Protein AF-A0AA44WGJ1-F1 (afdb_monomer_lite)

pLDDT: mean 91.58, std 7.69, range [50.78, 98.5]

Organism: Verticillium dahliae (NCBI:txid27337)

InterPro domains:
  IPR020946 Flavin monooxygenase-like [PF00743] (47-134)
  IPR036188 FAD/NAD(P)-binding domain superfamily [G3DSA:3.50.50.60] (1-136)
  IPR036188 FAD/NAD(P)-binding domain superfamily [SSF51905] (21-131)
  IPR050982 Auxin biosynthesis and cation transport [PTHR43539] (7-132)

Radius of gyration: 21.76 Å; chains: 1; bounding box: 53×42×60 Å

Structure (mmCIF, N/CA/C/O backbone):
data_AF-A0AA44WGJ1-F1
#
_entry.id   AF-A0AA44WGJ1-F1
#
loop_
_atom_site.group_PDB
_atom_site.id
_atom_site.type_symbol
_atom_site.label_atom_id
_atom_site.label_alt_id
_atom_site.label_comp_id
_atom_site.label_asym_id
_atom_site.label_entity_id
_atom_site.label_seq_id
_atom_site.pdbx_PDB_ins_code
_atom_site.Cartn_x
_atom_site.Cartn_y
_atom_site.Cartn_z
_atom_site.occupancy
_atom_site.B_iso_or_equiv
_atom_site.auth_seq_id
_atom_site.auth_comp_id
_atom_site.auth_asym_id
_atom_site.auth_atom_id
_atom_site.pdbx_PDB_model_num
ATOM 1 N N . MET A 1 1 ? -4.172 -13.629 -8.035 1.00 50.78 1 MET A N 1
ATOM 2 C CA . MET A 1 1 ? -5.186 -14.571 -7.529 1.00 50.78 1 MET A CA 1
ATOM 3 C C . MET A 1 1 ? -6.515 -13.842 -7.549 1.00 50.78 1 MET A C 1
ATOM 5 O O . MET A 1 1 ? -6.563 -12.750 -7.002 1.00 50.78 1 MET A O 1
ATOM 9 N N . SER A 1 2 ? -7.521 -14.364 -8.248 1.00 64.62 2 SER A N 1
ATOM 10 C CA . SER A 1 2 ? -8.918 -13.953 -8.061 1.00 64.62 2 SER A CA 1
ATOM 11 C C . SER A 1 2 ? -9.572 -14.913 -7.073 1.00 64.62 2 SER A C 1
ATOM 13 O O . SER A 1 2 ? -9.136 -16.062 -6.966 1.00 64.62 2 SER A O 1
ATOM 15 N N . PHE A 1 3 ? -10.591 -14.459 -6.354 1.00 72.00 3 PHE A N 1
ATOM 16 C CA . PHE A 1 3 ? -11.355 -15.333 -5.469 1.00 72.00 3 PHE A CA 1
ATOM 17 C C . PHE A 1 3 ? -12.428 -16.056 -6.279 1.00 72.00 3 PHE A C 1
ATOM 19 O O . PHE A 1 3 ? -12.914 -15.527 -7.273 1.00 72.00 3 PHE A O 1
ATOM 26 N N . THR A 1 4 ? -12.815 -17.263 -5.873 1.00 77.19 4 THR A N 1
ATOM 27 C CA . THR A 1 4 ? -13.849 -18.031 -6.588 1.00 77.19 4 THR A CA 1
ATOM 28 C C . THR A 1 4 ? -15.181 -17.278 -6.640 1.00 77.19 4 THR A C 1
ATOM 30 O O . THR A 1 4 ? -15.895 -17.349 -7.632 1.00 77.19 4 THR A O 1
ATOM 33 N N . GLN A 1 5 ? -15.489 -16.523 -5.585 1.00 84.44 5 GLN A N 1
ATOM 34 C CA . GLN A 1 5 ? -16.683 -15.687 -5.474 1.00 84.44 5 GLN A CA 1
ATOM 35 C C . GLN A 1 5 ? -16.560 -14.379 -6.264 1.00 84.44 5 GLN A C 1
ATOM 37 O O . GLN A 1 5 ? -17.569 -13.761 -6.575 1.00 84.44 5 GLN A O 1
ATOM 42 N N . GLU A 1 6 ? -15.333 -13.962 -6.583 1.00 86.56 6 GLU A N 1
ATOM 43 C CA . GLU A 1 6 ? -15.029 -12.704 -7.258 1.00 86.56 6 GLU A CA 1
ATOM 44 C C . GLU A 1 6 ? -13.962 -12.937 -8.336 1.00 86.56 6 GLU A C 1
ATOM 46 O O . GLU A 1 6 ? -12.772 -12.676 -8.121 1.00 86.56 6 GLU A O 1
ATOM 51 N N . PRO A 1 7 ? -14.346 -13.510 -9.492 1.00 88.62 7 PRO A N 1
ATOM 52 C CA . PRO A 1 7 ? -13.419 -13.723 -10.591 1.00 88.62 7 PRO A CA 1
ATOM 53 C C . PRO A 1 7 ? -13.012 -12.385 -11.218 1.00 88.62 7 PRO A C 1
ATOM 55 O O . PRO A 1 7 ? -13.779 -11.420 -11.223 1.00 88.62 7 PRO A O 1
ATOM 58 N N . PHE A 1 8 ? -11.803 -12.327 -11.787 1.00 87.81 8 PHE A N 1
ATOM 59 C CA . PHE A 1 8 ? -11.424 -11.166 -12.590 1.00 87.81 8 PHE A CA 1
ATOM 60 C C . PHE A 1 8 ? -12.301 -11.074 -13.847 1.00 87.81 8 PHE A C 1
ATOM 62 O O . PHE A 1 8 ? -12.594 -12.108 -14.448 1.00 87.81 8 PHE A O 1
ATOM 69 N N . PRO A 1 9 ? -12.644 -9.861 -14.315 1.00 88.81 9 PRO A N 1
ATOM 70 C CA . PRO A 1 9 ? -13.363 -9.687 -15.572 1.00 88.81 9 PRO A CA 1
ATOM 71 C C . PRO A 1 9 ? -12.533 -10.203 -16.747 1.00 88.81 9 PRO A C 1
ATOM 73 O O . PRO A 1 9 ? -11.326 -9.971 -16.782 1.00 88.81 9 PRO A O 1
ATOM 76 N N . ASP A 1 10 ? -13.153 -10.791 -17.770 1.00 88.75 10 ASP A N 1
ATOM 77 C CA . ASP A 1 10 ? -12.465 -11.322 -18.965 1.00 88.75 10 ASP A CA 1
ATOM 78 C C . ASP A 1 10 ? -12.012 -10.258 -19.982 1.00 88.75 10 ASP A C 1
ATOM 80 O O . ASP A 1 10 ? -11.828 -10.512 -21.172 1.00 88.75 10 ASP A O 1
ATOM 84 N N . LYS A 1 11 ? -11.766 -9.036 -19.506 1.00 92.12 11 LYS A N 1
ATOM 85 C CA . LYS A 1 11 ? -11.341 -7.900 -20.323 1.00 92.12 11 LYS A CA 1
ATOM 86 C C . LYS A 1 11 ? -9.838 -7.975 -20.615 1.00 92.12 11 LYS A C 1
ATOM 88 O O . LYS A 1 11 ? -8.999 -7.732 -19.742 1.00 92.12 11 LYS A O 1
ATOM 93 N N . LEU A 1 12 ? -9.498 -8.291 -21.863 1.00 91.88 12 LEU A N 1
ATOM 94 C CA . LEU A 1 12 ? -8.124 -8.332 -22.370 1.00 91.88 12 LEU A CA 1
ATOM 95 C C . LEU A 1 12 ? -7.755 -7.037 -23.102 1.00 91.88 12 LEU A C 1
ATOM 97 O O . LEU A 1 12 ? -8.579 -6.438 -23.784 1.00 91.88 12 LEU A O 1
ATOM 101 N N . SER A 1 13 ? -6.488 -6.628 -22.997 1.00 91.06 13 SER A N 1
ATOM 102 C CA . SER A 1 13 ? -5.937 -5.598 -23.890 1.00 91.06 13 SER A CA 1
ATOM 103 C C . SER A 1 13 ? -5.666 -6.183 -25.277 1.00 91.06 13 SER A C 1
ATOM 105 O O . SER A 1 13 ? -5.311 -7.361 -25.380 1.00 91.06 13 SER A O 1
ATOM 107 N N . GLU A 1 14 ? -5.725 -5.358 -26.324 1.00 92.88 14 GLU A N 1
ATOM 108 C CA . GLU A 1 14 ? -5.395 -5.763 -27.702 1.00 92.88 14 GLU A CA 1
ATOM 109 C C . GLU A 1 14 ? -4.030 -6.454 -27.782 1.00 92.88 14 GLU A C 1
ATOM 111 O O . GLU A 1 14 ? -3.893 -7.531 -28.358 1.00 92.88 14 GLU A O 1
ATOM 116 N N . ARG A 1 15 ? -3.025 -5.894 -27.097 1.00 91.44 15 ARG A N 1
ATOM 117 C CA . ARG A 1 15 ? -1.677 -6.471 -27.013 1.00 91.44 15 ARG A CA 1
ATOM 118 C C . ARG A 1 15 ? -1.672 -7.873 -26.402 1.00 91.44 15 ARG A C 1
ATOM 120 O O . ARG A 1 15 ? -0.907 -8.730 -26.836 1.00 91.44 15 ARG A O 1
ATOM 127 N N . THR A 1 16 ? -2.475 -8.099 -25.364 1.00 92.00 16 THR A N 1
ATOM 128 C CA . THR A 1 16 ? -2.555 -9.406 -24.694 1.00 92.00 16 THR A CA 1
ATOM 129 C C . THR A 1 16 ? -3.287 -10.413 -25.568 1.00 92.00 16 THR A C 1
ATOM 131 O O . THR A 1 16 ? -2.810 -11.536 -25.708 1.00 92.00 16 THR A O 1
ATOM 134 N N . LEU A 1 17 ? -4.385 -9.995 -26.201 1.00 93.12 17 LEU A N 1
ATOM 135 C CA . LEU A 1 17 ? -5.150 -10.818 -27.131 1.00 93.12 17 LEU A CA 1
ATOM 136 C C . LEU A 1 17 ? -4.290 -11.251 -28.325 1.00 93.12 17 LEU A C 1
ATOM 138 O O . LEU A 1 17 ? -4.230 -12.437 -28.632 1.00 93.12 17 LEU A O 1
ATOM 142 N N . ALA A 1 18 ? -3.565 -10.316 -28.940 1.00 94.50 18 ALA A N 1
ATOM 143 C CA . ALA A 1 18 ? -2.690 -10.601 -30.074 1.00 94.50 18 ALA A CA 1
ATOM 144 C C . ALA A 1 18 ? -1.530 -11.542 -29.705 1.00 94.50 18 ALA A C 1
ATOM 146 O O . ALA A 1 18 ? -1.145 -12.390 -30.504 1.00 94.50 18 ALA A O 1
ATOM 147 N N . LYS A 1 19 ? -0.966 -11.406 -28.497 1.00 95.38 19 LYS A N 1
ATOM 148 C CA . LYS A 1 19 ? 0.220 -12.172 -28.083 1.00 95.38 19 LYS A CA 1
ATOM 149 C C . LYS A 1 19 ? -0.098 -13.540 -27.471 1.00 95.38 19 LYS A C 1
ATOM 151 O O . LYS A 1 19 ? 0.679 -14.472 -27.649 1.00 95.38 19 LYS A O 1
ATOM 156 N N . TYR A 1 20 ? -1.186 -13.650 -26.714 1.00 93.44 20 TYR A N 1
ATOM 157 C CA . TYR A 1 20 ? -1.497 -14.825 -25.887 1.00 93.44 20 TYR A CA 1
ATOM 158 C C . TYR A 1 20 ? -2.880 -15.429 -26.175 1.00 93.44 20 TYR A C 1
ATOM 160 O O . TYR A 1 20 ? -3.236 -16.456 -25.598 1.00 93.44 20 TYR A O 1
ATOM 168 N N . GLY A 1 21 ? -3.655 -14.819 -27.074 1.00 93.06 21 GLY A N 1
ATOM 169 C CA . GLY A 1 21 ? -4.974 -15.287 -27.478 1.00 93.06 21 GLY A CA 1
ATOM 170 C C . GLY A 1 21 ? -6.091 -15.003 -26.462 1.00 93.06 21 GLY A C 1
ATOM 171 O O . GLY A 1 21 ? -5.856 -14.429 -25.396 1.00 93.06 21 GLY A O 1
ATOM 172 N N . PRO A 1 22 ? -7.332 -15.424 -26.773 1.00 91.44 22 PRO A N 1
ATOM 173 C CA . PRO A 1 22 ? -8.520 -15.114 -25.967 1.00 91.44 22 PRO A CA 1
ATOM 174 C C . PRO A 1 22 ? -8.530 -15.740 -24.567 1.00 91.44 22 PRO A C 1
ATOM 176 O O . PRO A 1 22 ? -9.234 -15.267 -23.685 1.00 91.44 22 PRO A O 1
ATOM 179 N N . ARG A 1 23 ? -7.749 -16.805 -24.345 1.00 89.38 23 ARG A N 1
ATOM 180 C CA . ARG A 1 23 ? -7.673 -17.521 -23.057 1.00 89.38 23 ARG A CA 1
ATOM 181 C C . ARG A 1 23 ? -6.518 -17.047 -22.169 1.00 89.38 23 ARG A C 1
ATOM 183 O O . ARG A 1 23 ? -6.110 -17.758 -21.254 1.00 89.38 23 ARG A O 1
ATOM 190 N N . ALA A 1 24 ? -5.953 -15.874 -22.449 1.00 90.94 24 ALA A N 1
ATOM 191 C CA . ALA A 1 24 ? -4.848 -15.338 -21.669 1.00 90.94 24 ALA A CA 1
ATOM 192 C C . ALA A 1 24 ? -5.271 -15.073 -20.208 1.00 90.94 24 ALA A C 1
ATOM 194 O O . ALA A 1 24 ? -6.306 -14.442 -19.979 1.00 90.94 24 ALA A O 1
ATOM 195 N N . PRO A 1 25 ? -4.464 -15.465 -19.203 1.00 89.06 25 PRO A N 1
ATOM 196 C CA . PRO A 1 25 ? -4.779 -15.223 -17.792 1.00 89.06 25 PRO A CA 1
ATOM 197 C C . PRO A 1 25 ? -4.410 -13.804 -17.322 1.00 89.06 25 PRO A C 1
ATOM 199 O O . PRO A 1 25 ? -4.617 -13.452 -16.165 1.00 89.06 25 PRO A O 1
ATOM 202 N N . PHE A 1 26 ? -3.824 -12.980 -18.193 1.00 90.69 26 PHE A N 1
ATOM 203 C CA . PHE A 1 26 ? -3.307 -11.662 -17.834 1.00 90.69 26 PHE A CA 1
ATOM 204 C C . PHE A 1 26 ? -4.376 -10.584 -18.012 1.00 90.69 26 PHE A C 1
ATOM 206 O O . PHE A 1 26 ? -5.114 -10.584 -18.998 1.00 90.69 26 PHE A O 1
ATOM 213 N N . ARG A 1 27 ? -4.447 -9.643 -17.069 1.00 92.00 27 ARG A N 1
ATOM 214 C CA . ARG A 1 27 ? -5.333 -8.474 -17.133 1.00 92.00 27 ARG A CA 1
ATOM 215 C C . ARG A 1 27 ? -4.507 -7.202 -17.042 1.00 92.00 27 ARG A C 1
ATOM 217 O O . ARG A 1 27 ? -3.479 -7.164 -16.367 1.00 92.00 27 ARG A O 1
ATOM 224 N N . HIS A 1 28 ? -4.951 -6.159 -17.740 1.00 92.69 28 HIS A N 1
ATOM 225 C CA . HIS A 1 28 ? -4.332 -4.846 -17.602 1.00 92.69 28 HIS A CA 1
ATOM 226 C C . HIS A 1 28 ? -4.587 -4.303 -16.188 1.00 92.69 28 HIS A C 1
ATOM 228 O O . HIS A 1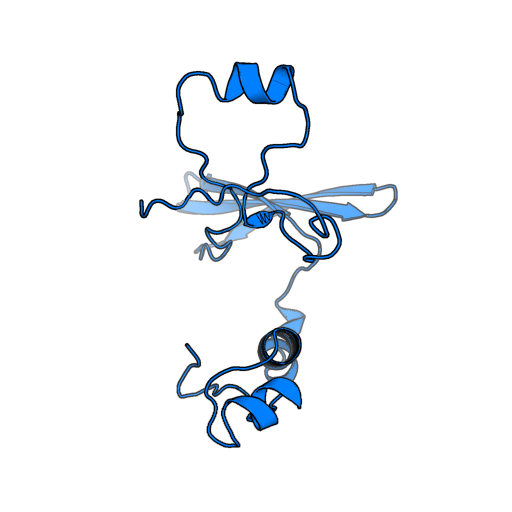 28 ? -5.649 -4.544 -15.614 1.00 92.69 28 HIS A O 1
ATOM 234 N N . ARG A 1 29 ? -3.637 -3.543 -15.629 1.00 92.06 29 ARG A N 1
ATOM 235 C CA . ARG A 1 29 ? -3.726 -3.010 -14.255 1.00 92.06 29 ARG A CA 1
ATOM 236 C C . ARG A 1 29 ? -5.003 -2.202 -13.993 1.00 92.06 29 ARG A C 1
ATOM 238 O O . ARG A 1 29 ? -5.502 -2.200 -12.877 1.00 92.06 29 ARG A O 1
ATOM 245 N N . GLU A 1 30 ? -5.525 -1.524 -15.014 1.00 93.50 30 GLU A N 1
ATOM 246 C CA . GLU A 1 30 ? -6.750 -0.721 -14.907 1.00 93.50 30 GLU A CA 1
ATOM 247 C C . GLU A 1 30 ? -7.984 -1.596 -14.711 1.00 93.50 30 GLU A C 1
ATOM 249 O O . GLU A 1 30 ? -8.796 -1.276 -13.855 1.00 93.50 30 GLU A O 1
ATOM 254 N N . VAL A 1 31 ? -8.051 -2.746 -15.393 1.00 93.69 31 VAL A N 1
ATOM 255 C CA . VAL A 1 31 ? -9.123 -3.738 -15.206 1.00 93.69 31 VAL A CA 1
ATOM 256 C C . VAL A 1 31 ? -9.119 -4.259 -13.772 1.00 93.69 31 VAL A C 1
ATOM 258 O O . VAL A 1 31 ? -10.167 -4.382 -13.154 1.00 93.69 31 VAL A O 1
ATOM 261 N N . VAL A 1 32 ? -7.933 -4.537 -13.220 1.00 92.62 32 VAL A N 1
ATOM 262 C CA . VAL A 1 32 ? -7.798 -5.005 -11.832 1.00 92.62 32 VAL A CA 1
ATOM 263 C C . VAL A 1 32 ? -8.202 -3.912 -10.840 1.00 92.62 32 VAL A C 1
ATOM 265 O O . VAL A 1 32 ? -8.901 -4.199 -9.875 1.00 92.62 32 VAL A O 1
ATOM 268 N N . ARG A 1 33 ? -7.787 -2.660 -11.075 1.00 93.81 33 ARG A N 1
ATOM 269 C CA . ARG A 1 33 ? -8.153 -1.510 -10.235 1.00 93.81 33 ARG A CA 1
ATOM 270 C C . ARG A 1 33 ? -9.666 -1.284 -10.215 1.00 93.81 33 ARG A C 1
ATOM 272 O O . ARG A 1 33 ? -10.229 -1.145 -9.136 1.00 93.81 33 ARG A O 1
ATOM 279 N N . GLU A 1 34 ? -10.288 -1.237 -11.392 1.00 93.38 34 GLU A N 1
ATOM 280 C CA . GLU A 1 34 ? -11.739 -1.072 -11.553 1.00 93.38 34 GLU A CA 1
ATOM 281 C C . GLU A 1 34 ? -12.484 -2.192 -10.831 1.00 93.38 34 GLU A C 1
ATOM 283 O O . GLU A 1 34 ? -13.325 -1.913 -9.984 1.00 93.38 34 GLU A O 1
ATOM 288 N N . TRP A 1 35 ? -12.074 -3.441 -11.062 1.00 92.75 35 TRP A N 1
ATOM 289 C CA . TRP A 1 35 ? -12.655 -4.599 -10.394 1.00 92.75 35 TRP A CA 1
ATOM 290 C C . TRP A 1 35 ? -12.605 -4.480 -8.864 1.00 92.75 35 TRP A C 1
ATOM 292 O O . TRP A 1 35 ? -13.645 -4.635 -8.236 1.00 92.75 35 TRP A O 1
ATOM 302 N N . VAL A 1 36 ? -11.454 -4.140 -8.254 1.00 91.75 36 VAL A N 1
ATOM 303 C CA . VAL A 1 36 ? -11.353 -3.947 -6.788 1.00 91.75 36 VAL A CA 1
ATOM 304 C C . VAL A 1 36 ? -12.302 -2.849 -6.305 1.00 91.75 36 VAL A C 1
ATOM 306 O O . VAL A 1 36 ? -12.987 -3.032 -5.301 1.00 91.75 36 VAL A O 1
ATOM 309 N N . GLN A 1 37 ? -12.344 -1.712 -7.002 1.00 92.12 37 GLN A N 1
ATOM 310 C CA . GLN A 1 37 ? -13.192 -0.582 -6.626 1.00 92.12 37 GLN A CA 1
ATOM 311 C C . GLN A 1 37 ? -14.683 -0.951 -6.681 1.00 92.12 37 GLN A C 1
ATOM 313 O O . GLN A 1 37 ? -15.438 -0.626 -5.765 1.00 92.12 37 GLN A O 1
ATOM 318 N N . GLU A 1 38 ? -15.100 -1.675 -7.718 1.00 91.19 38 GLU A N 1
ATOM 319 C CA . GLU A 1 38 ? -16.482 -2.116 -7.902 1.00 91.19 38 GLU A CA 1
ATOM 320 C C . GLU A 1 38 ? -16.954 -3.066 -6.797 1.00 91.19 38 GLU A C 1
ATOM 322 O O . GLU A 1 38 ? -18.124 -2.995 -6.421 1.00 91.19 38 GLU A O 1
ATOM 327 N N . ILE A 1 39 ? -16.066 -3.893 -6.220 1.00 90.50 39 ILE A N 1
ATOM 328 C CA . ILE A 1 39 ? -16.410 -4.773 -5.085 1.00 90.50 39 ILE A CA 1
ATOM 329 C C . ILE A 1 39 ? -16.998 -3.976 -3.921 1.00 90.50 39 ILE A C 1
ATOM 331 O O . ILE A 1 39 ? -17.991 -4.392 -3.324 1.00 90.50 39 ILE A O 1
ATOM 335 N N . PHE A 1 40 ? -16.395 -2.834 -3.594 1.00 89.62 40 PHE A N 1
ATOM 336 C CA . PHE A 1 40 ? -16.849 -2.005 -2.480 1.00 89.62 40 PHE A CA 1
ATOM 337 C C . PHE A 1 40 ? -18.163 -1.300 -2.804 1.00 89.62 40 PHE A C 1
ATOM 339 O O . PHE A 1 40 ? -19.071 -1.296 -1.974 1.00 89.62 40 PHE A O 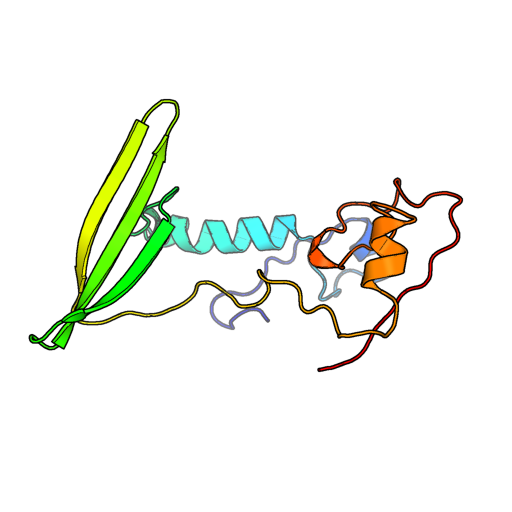1
ATOM 346 N N . VAL A 1 41 ? -18.286 -0.763 -4.020 1.00 90.75 41 VAL A N 1
ATOM 347 C CA . VAL A 1 41 ? -19.466 0.004 -4.438 1.00 90.75 41 VAL A CA 1
ATOM 348 C C . VAL A 1 41 ? -20.697 -0.891 -4.576 1.00 90.75 41 VAL A C 1
ATOM 350 O O . VAL A 1 41 ? -21.738 -0.597 -3.996 1.00 90.75 41 VAL A O 1
ATOM 353 N N . ARG A 1 42 ? -20.603 -2.014 -5.298 1.00 90.50 42 ARG A N 1
ATOM 354 C CA . ARG A 1 42 ? -21.769 -2.879 -5.567 1.00 90.50 42 ARG A CA 1
ATOM 355 C C . ARG A 1 42 ? -22.343 -3.527 -4.304 1.00 90.50 42 ARG A C 1
ATOM 357 O O . ARG A 1 42 ? -23.524 -3.853 -4.266 1.00 90.50 42 ARG A O 1
ATOM 364 N N . ASN A 1 43 ? -21.504 -3.707 -3.284 1.00 88.12 43 ASN A N 1
ATOM 365 C CA . ASN A 1 43 ? -21.899 -4.268 -1.996 1.00 88.12 43 ASN A CA 1
ATOM 366 C C . ASN A 1 43 ? -22.369 -3.183 -1.009 1.00 88.12 43 ASN A C 1
ATOM 368 O O . ASN A 1 43 ? -22.743 -3.511 0.114 1.00 88.12 43 ASN A O 1
ATOM 372 N N . GLY A 1 44 ? -22.341 -1.900 -1.397 1.00 90.44 44 GLY A N 1
ATOM 373 C CA . GLY A 1 44 ? -22.690 -0.776 -0.524 1.00 90.44 44 GLY A CA 1
ATOM 374 C C . GLY A 1 44 ? -21.755 -0.632 0.681 1.00 90.44 44 GLY A C 1
ATOM 375 O O . GLY A 1 44 ? -22.187 -0.181 1.744 1.00 90.44 44 GLY A O 1
ATOM 376 N N . ASN A 1 45 ? -20.502 -1.080 0.540 1.00 91.19 45 ASN A N 1
ATOM 377 C CA . ASN A 1 45 ? -19.459 -1.012 1.567 1.00 91.19 45 ASN A CA 1
ATOM 378 C C . ASN A 1 45 ? -18.653 0.291 1.490 1.00 91.19 45 ASN A C 1
ATOM 380 O O . ASN A 1 45 ? -17.835 0.556 2.363 1.00 91.19 45 ASN A O 1
ATOM 384 N N . ASP A 1 46 ? -18.873 1.103 0.461 1.00 90.31 46 ASP A N 1
ATOM 385 C CA . ASP A 1 46 ? -18.301 2.438 0.298 1.00 90.31 46 ASP A CA 1
ATOM 386 C C . ASP A 1 46 ? -18.586 3.343 1.506 1.00 90.31 46 ASP A C 1
ATOM 388 O O . ASP A 1 46 ? -17.698 4.061 1.957 1.00 90.31 46 ASP A O 1
ATOM 392 N N . LYS A 1 47 ? -19.772 3.221 2.112 1.00 91.50 47 LYS A N 1
ATOM 393 C CA . LYS A 1 47 ? -20.150 3.930 3.349 1.00 91.50 47 LYS A CA 1
ATOM 394 C C . LYS A 1 47 ? -19.351 3.530 4.597 1.00 91.50 47 LYS A C 1
ATOM 396 O O . LYS A 1 47 ? -19.466 4.193 5.620 1.00 91.50 47 LYS A O 1
ATOM 401 N N . LEU A 1 48 ? -18.612 2.420 4.541 1.00 92.50 48 LEU A N 1
ATOM 402 C CA . LEU A 1 48 ? -17.767 1.932 5.637 1.00 92.50 48 LEU A CA 1
ATOM 403 C C . LEU A 1 48 ? -16.317 2.420 5.501 1.00 92.50 48 LEU A C 1
ATOM 405 O O . LEU A 1 48 ? -15.478 2.077 6.331 1.00 92.50 48 LEU A O 1
ATOM 409 N N . LEU A 1 49 ? -16.002 3.162 4.435 1.00 93.31 49 LEU A N 1
ATOM 410 C CA . LEU A 1 49 ? -14.653 3.623 4.141 1.00 93.31 49 LEU A CA 1
ATOM 411 C C . LEU A 1 49 ? -14.466 5.073 4.570 1.00 93.31 49 LEU A C 1
ATOM 413 O O . LEU A 1 49 ? -15.173 5.968 4.113 1.00 93.31 49 LEU A O 1
ATOM 417 N N . GLU A 1 50 ? -13.422 5.308 5.355 1.00 94.38 50 GLU A N 1
ATOM 418 C CA . GLU A 1 50 ? -12.938 6.646 5.672 1.00 94.38 50 GLU A CA 1
ATOM 419 C C . GLU A 1 50 ? -11.688 6.940 4.825 1.00 94.38 50 GLU A C 1
ATOM 421 O O . GLU A 1 50 ? -10.568 6.552 5.163 1.00 94.38 50 GLU A O 1
ATOM 426 N N . LEU A 1 51 ? -11.887 7.558 3.656 1.00 94.12 51 LEU A N 1
ATOM 427 C CA . LEU A 1 51 ? -10.819 7.823 2.685 1.00 94.12 51 LEU A CA 1
ATOM 428 C C . LEU A 1 51 ? -10.015 9.086 3.029 1.00 94.12 51 LEU A C 1
ATOM 430 O O . LEU A 1 51 ? -10.485 9.985 3.723 1.00 94.12 51 LEU A O 1
ATOM 434 N N . ASN A 1 52 ? -8.809 9.187 2.458 1.00 94.75 52 ASN A N 1
ATOM 435 C CA . ASN A 1 52 ? -7.850 10.274 2.717 1.00 94.75 52 ASN A CA 1
ATOM 436 C C . ASN A 1 52 ? -7.442 10.385 4.197 1.00 94.75 52 ASN A C 1
ATOM 438 O O . ASN A 1 52 ? -7.108 11.467 4.671 1.00 94.75 52 ASN A O 1
ATOM 442 N N . THR A 1 53 ? -7.463 9.259 4.907 1.00 97.00 53 THR A N 1
ATOM 443 C CA . THR A 1 53 ? -7.118 9.169 6.323 1.00 97.00 53 THR A CA 1
ATOM 444 C C . THR A 1 53 ? -5.953 8.205 6.500 1.00 97.00 53 THR A C 1
ATOM 446 O O . THR A 1 53 ? -5.977 7.090 5.973 1.00 97.00 53 THR A O 1
ATOM 449 N N . THR A 1 54 ? -4.926 8.622 7.232 1.00 97.31 54 THR A N 1
ATOM 450 C CA . THR A 1 54 ? -3.810 7.772 7.650 1.00 97.31 54 THR A CA 1
ATOM 451 C C . THR A 1 54 ? -4.008 7.316 9.092 1.00 97.31 54 THR A C 1
ATOM 453 O O . THR A 1 54 ? -4.493 8.061 9.944 1.00 97.31 54 THR A O 1
ATOM 456 N N . VAL A 1 55 ? -3.633 6.066 9.370 1.00 97.88 55 VAL A N 1
ATOM 457 C CA . VAL A 1 55 ? -3.503 5.552 10.738 1.00 97.88 55 VAL A CA 1
ATOM 458 C C . VAL A 1 55 ? -2.063 5.794 11.173 1.00 97.88 55 VAL A C 1
ATOM 460 O O . VAL A 1 55 ? -1.150 5.143 10.671 1.00 97.88 55 VAL A O 1
ATOM 463 N N . GLU A 1 56 ? -1.864 6.735 12.089 1.00 97.88 56 GLU A N 1
ATOM 464 C CA . GLU A 1 56 ? -0.537 7.162 12.553 1.00 97.88 56 GLU A CA 1
ATOM 465 C C . GLU A 1 56 ? -0.058 6.326 13.745 1.00 97.88 56 GLU A C 1
ATOM 467 O O . GLU A 1 56 ? 1.139 6.110 13.938 1.00 97.88 56 GLU A O 1
ATOM 472 N N . ARG A 1 57 ? -0.996 5.821 14.557 1.00 98.19 57 ARG A N 1
ATOM 473 C CA . ARG A 1 57 ? -0.696 4.957 15.704 1.00 98.19 57 ARG A CA 1
ATOM 474 C C . ARG A 1 57 ? -1.831 3.973 15.960 1.00 98.19 57 ARG A C 1
ATOM 476 O O . ARG A 1 57 ? -2.995 4.341 15.856 1.00 98.19 57 ARG A O 1
ATOM 483 N N . ALA A 1 58 ? -1.480 2.752 16.355 1.00 98.00 58 ALA A N 1
ATOM 484 C CA . ALA A 1 58 ? -2.409 1.752 16.869 1.00 98.00 58 ALA A CA 1
ATOM 485 C C . ALA A 1 58 ? -1.813 1.115 18.129 1.00 98.00 58 ALA A C 1
ATOM 487 O O . ALA A 1 58 ? -0.754 0.491 18.064 1.00 98.00 58 ALA A O 1
ATOM 488 N N . VAL A 1 59 ? -2.464 1.294 19.279 1.00 98.19 59 VAL A N 1
ATOM 489 C CA . VAL A 1 59 ? -2.002 0.752 20.568 1.00 98.19 59 VAL A CA 1
ATOM 490 C C . VAL A 1 59 ? -3.156 0.124 21.329 1.00 98.19 59 VAL A C 1
ATOM 492 O O . VAL A 1 59 ? -4.291 0.574 21.214 1.00 98.19 59 VAL A O 1
ATOM 495 N N . LYS A 1 60 ? -2.865 -0.904 22.125 1.00 97.75 60 LYS A N 1
ATOM 496 C CA . LYS A 1 60 ? -3.851 -1.509 23.020 1.00 97.75 60 LYS A CA 1
ATOM 497 C C . LYS A 1 60 ? -3.818 -0.797 24.372 1.00 97.75 60 LYS A C 1
ATOM 499 O O . LYS A 1 60 ? -2.735 -0.635 24.935 1.00 97.75 60 LYS A O 1
ATOM 504 N N . ASN A 1 61 ? -4.967 -0.348 24.870 1.00 96.31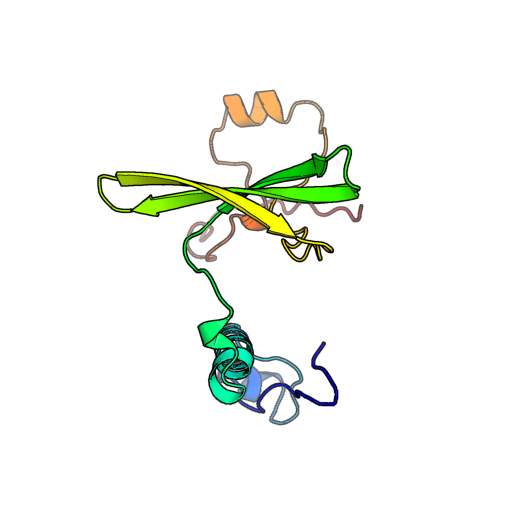 61 ASN A N 1
ATOM 505 C CA . ASN A 1 61 ? -5.065 0.316 26.172 1.00 96.31 61 ASN A CA 1
ATOM 506 C C . ASN A 1 61 ? -5.169 -0.700 27.331 1.00 96.31 61 ASN A C 1
ATOM 508 O O . ASN A 1 61 ? -5.238 -1.915 27.124 1.00 96.31 61 ASN A O 1
ATOM 512 N N . GLU A 1 62 ? -5.201 -0.199 28.569 1.00 96.50 62 GLU A N 1
ATOM 513 C CA . GLU A 1 62 ? -5.360 -1.022 29.781 1.00 96.50 62 GLU A CA 1
ATOM 514 C C . GLU A 1 62 ? -6.674 -1.823 29.784 1.00 96.50 62 GLU A C 1
ATOM 516 O O . GLU A 1 62 ? -6.718 -2.944 30.287 1.00 96.50 62 GLU A O 1
ATOM 521 N N . GLN A 1 63 ? -7.718 -1.285 29.146 1.00 94.81 63 GLN A N 1
ATOM 522 C CA . GLN A 1 63 ? -9.041 -1.902 28.991 1.00 94.81 63 GLN A CA 1
ATOM 523 C C . GLN A 1 63 ? -9.095 -2.955 27.870 1.00 94.81 63 GLN A C 1
ATOM 525 O O . GLN A 1 63 ? -10.156 -3.507 27.606 1.00 94.81 63 GLN A O 1
ATOM 530 N N . GLN A 1 64 ? -7.958 -3.281 27.246 1.00 96.00 64 GLN A N 1
ATOM 531 C CA . GLN A 1 64 ? -7.844 -4.232 26.138 1.00 96.00 64 GLN A CA 1
ATOM 532 C C . GLN A 1 64 ? -8.538 -3.803 24.831 1.00 96.00 64 GLN A C 1
ATOM 534 O O . GLN A 1 64 ? -8.708 -4.636 23.941 1.00 96.00 64 GLN A O 1
ATOM 539 N N . GLU A 1 65 ? -8.838 -2.519 24.662 1.00 98.00 65 GLU A N 1
ATOM 540 C CA . GLU A 1 65 ? -9.339 -1.941 23.412 1.00 98.00 65 GLU A CA 1
ATOM 541 C C . GLU A 1 65 ? -8.174 -1.431 22.553 1.00 98.00 65 GLU A C 1
ATOM 543 O O . GLU A 1 65 ? -7.144 -0.977 23.066 1.00 98.00 65 GLU A O 1
ATOM 548 N N . TRP A 1 66 ? -8.337 -1.462 21.233 1.00 98.50 66 TRP A N 1
ATOM 549 C CA . TRP A 1 66 ? -7.443 -0.780 20.304 1.00 98.50 66 TRP A CA 1
ATOM 550 C C . TRP A 1 66 ? -7.791 0.700 20.234 1.00 98.50 66 TRP A C 1
ATOM 552 O O . TRP A 1 66 ? -8.918 1.056 19.908 1.00 98.50 66 TRP A O 1
ATOM 562 N N . VAL A 1 67 ? -6.805 1.556 20.479 1.00 98.44 67 VAL A N 1
ATOM 563 C CA . VAL A 1 67 ? -6.893 3.004 20.292 1.00 98.44 67 VAL A CA 1
ATOM 564 C C . VAL A 1 67 ? -6.095 3.372 19.049 1.00 98.44 67 VAL A C 1
ATOM 566 O O . VAL A 1 67 ? -4.876 3.161 18.996 1.00 98.44 67 VAL A O 1
ATOM 569 N N . LEU A 1 68 ? -6.790 3.903 18.047 1.00 98.50 68 LEU A N 1
ATOM 570 C CA . LEU A 1 68 ? -6.197 4.391 16.808 1.00 98.50 68 LEU A CA 1
ATOM 571 C C . LEU A 1 68 ? -6.051 5.905 16.871 1.00 98.50 68 LEU A C 1
ATOM 573 O O . LEU A 1 68 ? -7.005 6.596 17.206 1.00 98.50 68 LEU A O 1
ATOM 577 N N . THR A 1 69 ? -4.882 6.419 16.499 1.00 98.50 69 THR A N 1
ATOM 578 C CA . THR A 1 69 ? -4.693 7.841 16.194 1.00 98.50 69 THR A CA 1
ATOM 579 C C . THR A 1 69 ? -4.740 8.015 14.685 1.00 98.50 69 THR A C 1
ATOM 581 O O . THR A 1 69 ? -3.942 7.413 13.959 1.00 98.50 69 THR A O 1
ATOM 584 N N . LEU A 1 70 ? -5.686 8.826 14.227 1.00 98.44 70 LEU A N 1
ATOM 585 C CA . LEU A 1 70 ? -6.027 9.021 12.826 1.00 98.44 70 LEU A CA 1
ATOM 586 C C . LEU A 1 70 ? -5.693 10.450 12.407 1.00 98.44 70 LEU A C 1
ATOM 588 O O . LEU A 1 70 ? -5.843 11.386 13.197 1.00 98.44 70 LEU A O 1
ATOM 592 N N . ARG A 1 71 ? -5.258 10.609 11.157 1.00 98.00 71 ARG A N 1
ATOM 593 C CA . ARG A 1 71 ? -4.923 11.904 10.567 1.00 98.00 71 ARG A CA 1
ATOM 594 C C . ARG A 1 71 ? -5.566 12.056 9.196 1.00 98.00 71 ARG A C 1
ATOM 596 O O . ARG A 1 71 ? -5.519 11.141 8.380 1.00 98.00 71 ARG A O 1
ATOM 603 N N . LYS A 1 72 ? -6.127 13.232 8.916 1.00 97.56 72 LYS A N 1
ATOM 604 C CA . LYS A 1 72 ? -6.651 13.612 7.599 1.00 97.56 72 LYS A CA 1
ATOM 605 C C . LYS A 1 72 ? -6.113 14.978 7.202 1.00 97.56 72 LYS A C 1
ATOM 607 O O . LYS A 1 72 ? -6.469 15.996 7.796 1.00 97.56 72 LYS A O 1
ATOM 612 N N . GLU A 1 73 ? -5.301 14.990 6.153 1.00 95.06 73 GLU A N 1
ATOM 613 C CA . GLU A 1 73 ? -4.753 16.214 5.576 1.00 95.06 73 GLU A CA 1
ATOM 614 C C . GLU A 1 73 ? -5.645 16.701 4.426 1.00 95.06 73 GLU A C 1
ATOM 616 O O . GLU A 1 73 ? -5.972 15.962 3.496 1.00 95.06 73 GLU A O 1
ATOM 621 N N . THR A 1 74 ? -6.052 17.965 4.489 1.00 91.44 74 THR A N 1
ATOM 622 C CA . THR A 1 74 ? -6.817 18.651 3.439 1.00 91.44 74 THR A CA 1
ATOM 623 C C . THR A 1 74 ? -6.152 19.991 3.123 1.00 91.44 74 THR A C 1
ATOM 625 O O . THR A 1 74 ? -5.366 20.482 3.936 1.00 91.44 74 THR A O 1
ATOM 628 N N . PRO A 1 75 ? -6.431 20.626 1.969 1.00 92.81 75 PRO A N 1
ATOM 629 C CA . PRO A 1 75 ? -5.820 21.910 1.637 1.00 92.81 75 PRO A CA 1
ATOM 630 C C . PRO A 1 75 ? -6.001 22.947 2.760 1.00 92.81 75 PRO A C 1
ATOM 632 O O . PRO A 1 75 ? -7.110 23.402 3.034 1.00 92.81 75 PRO A O 1
ATOM 635 N N . GLY A 1 76 ? -4.898 23.304 3.424 1.00 91.00 76 GLY A N 1
ATOM 636 C CA . GLY A 1 76 ? -4.868 24.289 4.507 1.00 91.00 76 GLY A CA 1
ATOM 637 C C . GLY A 1 76 ? -5.354 23.805 5.878 1.00 91.00 76 GLY A C 1
ATOM 638 O O . GLY A 1 76 ? -5.459 24.636 6.780 1.00 91.00 76 GLY A O 1
ATOM 639 N N . LYS A 1 77 ? -5.659 22.512 6.068 1.00 93.69 77 LYS A N 1
ATOM 640 C CA . LYS A 1 77 ? -6.073 21.968 7.374 1.00 93.69 77 LYS A CA 1
ATOM 641 C C . LYS A 1 77 ? -5.542 20.559 7.611 1.00 93.69 77 LYS A C 1
ATOM 643 O O . LYS A 1 77 ? -5.604 19.710 6.725 1.00 93.69 77 LYS A O 1
ATOM 648 N N . ASP A 1 78 ? -5.117 20.308 8.842 1.00 95.44 78 ASP A N 1
ATOM 649 C CA . ASP A 1 78 ? -4.642 19.008 9.308 1.00 95.44 78 ASP A CA 1
ATOM 650 C C . ASP A 1 78 ? -5.481 18.568 10.512 1.00 95.44 78 ASP A C 1
ATOM 652 O O . ASP A 1 78 ? -5.491 19.233 11.550 1.00 95.44 78 ASP A O 1
ATOM 656 N N . TYR A 1 79 ? -6.248 17.494 10.341 1.00 96.62 79 TYR A N 1
ATOM 657 C CA . TYR A 1 79 ? -7.195 16.996 11.334 1.00 96.62 79 TYR A CA 1
ATOM 658 C C . TYR A 1 79 ? -6.658 15.739 12.000 1.00 96.62 79 TYR A C 1
ATOM 660 O O . TYR A 1 79 ? -6.271 14.800 11.310 1.00 96.62 79 TYR A O 1
ATOM 668 N N . TRP A 1 80 ? -6.715 15.706 13.330 1.00 98.06 80 TRP A N 1
ATOM 669 C CA . TRP A 1 80 ? -6.275 14.582 14.149 1.00 98.06 80 TRP A CA 1
ATOM 670 C C . TRP A 1 80 ? -7.372 14.186 15.129 1.00 98.06 80 TRP A C 1
ATOM 672 O O . TRP A 1 80 ? -7.970 15.052 15.769 1.00 98.06 80 TRP A O 1
ATOM 682 N N . TRP A 1 81 ? -7.630 12.888 15.251 1.00 98.19 81 TRP A N 1
ATOM 683 C CA . TRP A 1 81 ? -8.588 12.359 16.217 1.00 98.19 81 TRP A CA 1
ATOM 684 C C . TRP A 1 81 ? -8.219 10.940 16.648 1.00 98.19 81 TRP A C 1
ATOM 686 O O . TRP A 1 81 ? -7.333 10.307 16.068 1.00 98.19 81 TRP A O 1
ATOM 696 N N . GLU A 1 82 ? -8.881 10.460 17.700 1.00 98.12 82 GLU A N 1
ATOM 697 C CA . GLU A 1 82 ? -8.738 9.087 18.172 1.00 98.12 82 GLU A CA 1
ATOM 698 C C . GLU A 1 82 ? -10.065 8.337 18.085 1.00 98.12 82 GLU A C 1
ATOM 700 O O . GLU A 1 82 ? -11.127 8.893 18.364 1.00 98.12 82 GLU A O 1
ATOM 705 N N . GLU A 1 83 ? -9.982 7.057 17.734 1.00 98.00 83 GLU A N 1
ATOM 706 C CA . GLU A 1 83 ? -11.108 6.123 17.739 1.00 98.00 83 GLU A CA 1
ATOM 707 C C . GLU A 1 83 ? -10.735 4.839 18.482 1.00 98.00 83 GLU A C 1
ATOM 709 O O . GLU A 1 83 ? -9.557 4.476 18.574 1.00 98.00 83 GLU A O 1
ATOM 714 N N . ARG A 1 84 ? -11.745 4.159 19.039 1.00 98.19 84 ARG A N 1
ATOM 715 C CA . ARG A 1 84 ? -11.578 2.946 19.848 1.00 98.19 84 ARG A CA 1
ATOM 716 C C . ARG A 1 84 ? -12.331 1.774 19.238 1.00 98.19 84 ARG A C 1
ATOM 718 O O . ARG A 1 84 ? -13.473 1.937 18.820 1.00 98.19 84 ARG A O 1
ATOM 725 N N . PHE A 1 85 ? -11.696 0.606 19.225 1.00 97.81 85 PHE A N 1
ATOM 726 C CA . PHE A 1 85 ? -12.241 -0.614 18.634 1.00 97.81 85 PHE A CA 1
ATOM 727 C C . PHE A 1 85 ? -11.919 -1.844 19.481 1.00 97.81 85 PHE A C 1
ATOM 729 O O . PHE A 1 85 ? -10.817 -1.973 20.013 1.00 97.81 85 PHE A O 1
ATOM 736 N N . ASP A 1 86 ? -12.837 -2.807 19.515 1.00 98.06 86 ASP A N 1
ATOM 737 C CA . ASP A 1 86 ? -12.610 -4.098 20.177 1.00 98.06 86 ASP A CA 1
ATOM 738 C C . ASP A 1 86 ? -11.579 -4.963 19.430 1.00 98.06 86 ASP A C 1
ATOM 740 O O . ASP A 1 86 ? -10.865 -5.777 2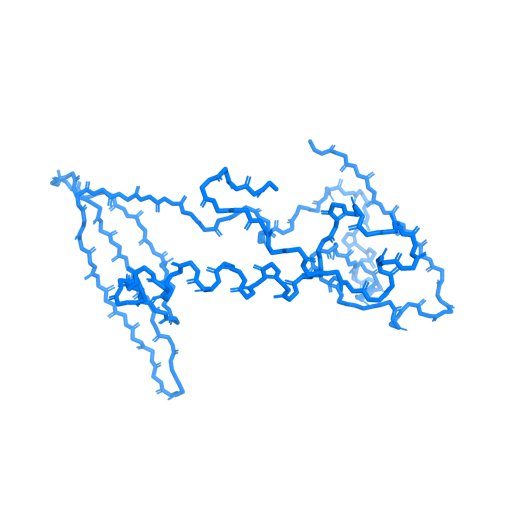0.019 1.00 98.06 86 ASP A O 1
ATOM 744 N N . ALA A 1 87 ? -11.481 -4.786 18.110 1.00 97.56 87 ALA A N 1
ATOM 745 C CA . ALA A 1 87 ? -10.609 -5.559 17.236 1.00 97.56 87 ALA A CA 1
ATOM 746 C C . ALA A 1 87 ? -10.000 -4.692 16.128 1.00 97.56 87 ALA A C 1
ATOM 748 O O . ALA A 1 87 ? -10.607 -3.732 15.661 1.00 97.56 87 ALA A O 1
ATOM 749 N N . LEU A 1 88 ? -8.805 -5.081 15.677 1.00 97.12 88 LEU A N 1
ATOM 750 C CA . LEU A 1 88 ? -8.075 -4.423 14.599 1.00 97.12 88 LEU A CA 1
ATOM 751 C C . LEU A 1 88 ? -7.586 -5.462 13.587 1.00 97.12 88 LEU A C 1
ATOM 753 O O . LEU A 1 88 ? -6.905 -6.420 13.953 1.00 97.12 88 LEU A O 1
ATOM 757 N N . ILE A 1 89 ? -7.895 -5.244 12.309 1.00 97.69 89 ILE A N 1
ATOM 758 C CA . ILE A 1 89 ? -7.352 -6.018 11.188 1.00 97.69 89 ILE A CA 1
ATOM 759 C C . ILE A 1 89 ? -6.381 -5.121 10.423 1.00 97.69 89 ILE A C 1
ATOM 761 O O . ILE A 1 89 ? -6.770 -4.081 9.895 1.00 97.69 89 ILE A O 1
ATOM 765 N N . VAL A 1 90 ? -5.113 -5.529 10.338 1.00 96.38 90 VAL A N 1
ATOM 766 C CA . VAL A 1 90 ? -4.079 -4.768 9.624 1.00 96.38 90 VAL A CA 1
ATOM 767 C C . VAL A 1 90 ? -3.968 -5.266 8.184 1.00 96.38 90 VAL A C 1
ATOM 769 O O . VAL A 1 90 ? -3.486 -6.367 7.932 1.00 96.38 90 VAL A O 1
ATOM 772 N N . ALA A 1 91 ? -4.393 -4.429 7.236 1.00 95.38 91 ALA A N 1
ATOM 773 C CA . ALA A 1 91 ? -4.375 -4.713 5.797 1.00 95.38 91 ALA A CA 1
ATOM 774 C C . ALA A 1 91 ? -3.628 -3.632 4.982 1.00 95.38 91 ALA A C 1
ATOM 776 O O . ALA A 1 91 ? -3.978 -3.348 3.840 1.00 95.38 91 ALA A O 1
ATOM 777 N N . SER A 1 92 ? -2.589 -3.018 5.560 1.00 94.06 92 SER A N 1
ATOM 778 C CA . SER A 1 92 ? -1.819 -1.914 4.952 1.00 94.06 92 SER A CA 1
ATOM 779 C C . SER A 1 92 ? -0.910 -2.328 3.783 1.00 94.06 92 SER A C 1
ATOM 781 O O . SER A 1 92 ? -0.453 -1.476 3.020 1.00 94.06 92 SER A O 1
ATOM 783 N N . GLY A 1 93 ? -0.668 -3.632 3.616 1.00 92.38 93 GLY A N 1
ATOM 784 C CA . GLY A 1 93 ? 0.219 -4.187 2.593 1.00 92.38 93 GLY A CA 1
ATOM 785 C C . GLY A 1 93 ? 1.711 -4.022 2.915 1.00 92.38 93 GLY A C 1
ATOM 786 O O . GLY A 1 93 ? 2.125 -3.149 3.672 1.00 92.38 93 GLY A O 1
ATOM 787 N N . HIS A 1 94 ? 2.549 -4.873 2.320 1.00 91.50 94 HIS A N 1
ATOM 788 C CA . HIS A 1 94 ? 3.985 -4.974 2.635 1.00 91.50 94 HIS A CA 1
ATOM 789 C C . HIS A 1 94 ? 4.922 -4.532 1.503 1.00 91.50 94 HIS A C 1
ATOM 791 O O . HIS A 1 94 ? 6.130 -4.471 1.692 1.00 91.50 94 HIS A O 1
ATOM 797 N N . TYR A 1 95 ? 4.395 -4.160 0.333 1.00 89.12 95 TYR A N 1
ATOM 798 C CA . TYR A 1 95 ? 5.204 -3.717 -0.817 1.00 89.12 95 TYR A CA 1
ATOM 799 C C . TYR A 1 95 ? 5.480 -2.203 -0.837 1.00 89.12 95 TYR A C 1
ATOM 801 O O . TYR A 1 95 ? 5.903 -1.646 -1.858 1.00 89.12 95 TYR A O 1
ATOM 809 N N . ASN A 1 96 ? 5.207 -1.501 0.270 1.00 87.75 96 ASN A N 1
ATOM 810 C CA . ASN A 1 96 ? 5.386 -0.056 0.315 1.00 87.75 96 ASN A CA 1
ATOM 811 C C . ASN A 1 96 ? 6.833 0.363 0.626 1.00 87.75 96 ASN A C 1
ATOM 813 O O . ASN A 1 96 ? 7.323 1.296 -0.000 1.00 87.75 96 ASN A O 1
ATOM 817 N N . VAL A 1 97 ? 7.539 -0.325 1.520 1.00 90.81 97 VAL A N 1
ATOM 818 C CA . VAL A 1 97 ? 8.922 0.023 1.882 1.00 90.81 97 VAL A CA 1
ATOM 819 C C . VAL A 1 97 ? 9.891 -0.794 1.017 1.00 90.81 97 VAL A C 1
ATOM 821 O O . VAL A 1 97 ? 9.848 -2.021 1.078 1.00 90.81 97 VAL A O 1
ATOM 824 N N . PRO A 1 98 ? 10.729 -0.161 0.172 1.00 90.88 98 PRO A N 1
ATOM 825 C CA . PRO A 1 98 ? 11.777 -0.859 -0.566 1.00 90.88 98 PRO A CA 1
ATOM 826 C C . PRO A 1 98 ? 12.746 -1.589 0.359 1.00 90.88 98 PRO A C 1
ATOM 828 O O . PRO A 1 98 ? 13.203 -1.013 1.343 1.00 90.88 98 PRO A O 1
ATOM 831 N N . TRP A 1 99 ? 13.136 -2.804 -0.015 1.00 91.12 99 TRP A N 1
ATOM 832 C CA . TRP A 1 99 ? 14.318 -3.440 0.554 1.00 91.12 99 TRP A CA 1
ATOM 833 C C . TRP A 1 99 ? 15.510 -3.162 -0.361 1.00 91.12 99 TRP A C 1
ATOM 835 O O . TRP A 1 99 ? 15.463 -3.444 -1.560 1.00 91.12 99 TRP A O 1
ATOM 845 N N . ILE A 1 100 ? 16.566 -2.575 0.197 1.00 89.81 100 ILE A N 1
ATOM 846 C CA . ILE A 1 100 ? 17.826 -2.323 -0.501 1.00 89.81 100 ILE A CA 1
ATOM 847 C C . ILE A 1 100 ? 18.908 -3.058 0.294 1.00 89.81 100 ILE A C 1
ATOM 849 O O . ILE A 1 100 ? 19.091 -2.734 1.468 1.00 89.81 100 ILE A O 1
ATOM 853 N N . PRO A 1 101 ? 19.586 -4.061 -0.292 1.00 90.31 101 PRO A N 1
ATOM 854 C CA . PRO A 1 101 ? 20.650 -4.774 0.401 1.00 90.31 101 PRO A CA 1
ATOM 855 C C . PRO A 1 101 ? 21.824 -3.845 0.705 1.00 90.31 101 PRO A C 1
ATOM 857 O O . PRO A 1 101 ? 22.121 -2.932 -0.070 1.00 90.31 101 PRO A O 1
ATOM 860 N N . ASP A 1 102 ? 22.527 -4.134 1.797 1.00 90.69 102 ASP A N 1
ATOM 861 C CA . ASP A 1 102 ? 23.795 -3.482 2.102 1.00 90.69 102 ASP A CA 1
ATOM 862 C C . ASP A 1 102 ? 24.884 -4.018 1.161 1.00 90.69 102 ASP A C 1
ATOM 864 O O . ASP A 1 102 ? 25.345 -5.155 1.283 1.00 90.69 102 ASP A O 1
ATOM 868 N N . ILE A 1 103 ? 25.229 -3.215 0.155 1.00 91.88 103 ILE A N 1
ATOM 869 C CA . ILE A 1 103 ? 26.268 -3.525 -0.825 1.00 91.88 103 ILE A CA 1
ATOM 870 C C . ILE A 1 103 ? 27.454 -2.594 -0.544 1.00 91.88 103 ILE A C 1
ATOM 872 O O . ILE A 1 103 ? 27.280 -1.373 -0.595 1.00 91.88 103 ILE A O 1
ATOM 876 N N . PRO A 1 104 ? 28.672 -3.123 -0.318 1.00 96.12 104 PRO A N 1
ATOM 877 C CA . PRO A 1 104 ? 29.850 -2.293 -0.088 1.00 96.12 104 PRO A CA 1
ATOM 878 C C . PRO A 1 104 ? 30.033 -1.214 -1.168 1.00 96.12 104 PRO A C 1
ATOM 880 O O . PRO A 1 104 ? 30.051 -1.509 -2.363 1.00 96.12 104 PRO A O 1
ATOM 883 N N . GLY A 1 105 ? 30.158 0.045 -0.739 1.00 95.56 105 GLY A N 1
ATOM 884 C CA . GLY A 1 105 ? 30.343 1.205 -1.619 1.00 95.56 105 GLY A CA 1
ATOM 885 C C . GLY A 1 105 ? 29.071 1.750 -2.284 1.00 95.56 105 GLY A C 1
ATOM 886 O O . GLY A 1 105 ? 29.165 2.713 -3.044 1.00 95.56 105 GLY A O 1
ATOM 887 N N . ILE A 1 106 ? 27.880 1.193 -2.011 1.00 93.31 106 ILE A N 1
ATOM 888 C CA . ILE A 1 106 ? 26.623 1.672 -2.620 1.00 93.31 106 ILE A CA 1
ATOM 889 C C . ILE A 1 106 ? 26.281 3.111 -2.217 1.00 93.31 106 ILE A C 1
ATOM 891 O O . ILE A 1 106 ? 25.805 3.882 -3.047 1.00 93.31 106 ILE A O 1
ATOM 895 N N . VAL A 1 107 ? 26.579 3.486 -0.969 1.00 94.12 107 VAL A N 1
ATOM 896 C CA . VAL A 1 107 ? 26.357 4.843 -0.449 1.00 94.12 107 VAL A CA 1
ATOM 897 C C . VAL A 1 107 ? 27.289 5.839 -1.138 1.00 94.12 107 VAL A C 1
ATOM 899 O O . VAL A 1 107 ? 26.824 6.840 -1.675 1.00 94.12 107 VAL A O 1
ATOM 902 N N . ASP A 1 108 ? 28.588 5.536 -1.210 1.00 96.94 108 ASP A N 1
ATOM 903 C CA . ASP A 1 108 ? 29.570 6.391 -1.890 1.00 96.94 108 ASP A CA 1
ATOM 904 C C . ASP A 1 108 ? 29.244 6.558 -3.379 1.00 96.94 108 ASP A C 1
ATOM 906 O O . ASP A 1 108 ? 29.403 7.640 -3.952 1.00 96.94 108 ASP A O 1
ATOM 910 N N . PHE A 1 109 ? 28.757 5.489 -4.017 1.00 95.00 109 PHE A N 1
ATOM 911 C CA . PHE A 1 109 ? 28.301 5.537 -5.399 1.00 95.00 109 PHE A CA 1
ATOM 912 C C . PHE A 1 109 ? 27.092 6.462 -5.574 1.00 95.00 109 PHE A C 1
ATOM 914 O O . PHE A 1 109 ? 27.084 7.246 -6.523 1.00 95.00 109 PHE A O 1
ATOM 921 N N . ASP A 1 110 ? 26.094 6.399 -4.688 1.00 94.69 110 ASP A N 1
ATOM 922 C CA . ASP A 1 110 ? 24.908 7.264 -4.759 1.00 94.69 110 ASP A CA 1
ATOM 923 C C . ASP A 1 110 ? 25.265 8.739 -4.541 1.00 94.69 110 ASP A C 1
ATOM 925 O O . ASP A 1 110 ? 24.825 9.602 -5.300 1.00 94.69 110 ASP A O 1
ATOM 929 N N . VAL A 1 111 ? 26.158 9.024 -3.586 1.00 96.44 111 VAL A N 1
ATOM 930 C CA . VAL A 1 111 ? 26.688 10.376 -3.355 1.00 96.44 111 VAL A CA 1
ATOM 931 C C . VAL A 1 111 ? 27.417 10.899 -4.596 1.00 96.44 111 VAL A C 1
ATOM 933 O O . VAL A 1 111 ? 27.216 12.045 -5.002 1.00 96.44 111 VAL A O 1
ATOM 936 N N . ARG A 1 112 ? 28.255 10.070 -5.230 1.00 97.56 112 ARG A N 1
ATOM 937 C CA . ARG A 1 112 ? 29.028 10.461 -6.420 1.00 97.56 112 ARG A CA 1
ATOM 938 C C . ARG A 1 112 ? 28.171 10.566 -7.683 1.00 97.56 112 ARG A C 1
ATOM 940 O O . ARG A 1 112 ? 28.470 11.383 -8.556 1.00 97.56 112 ARG A O 1
ATOM 947 N N . PHE A 1 113 ? 27.130 9.744 -7.802 1.00 94.62 113 PHE A N 1
ATOM 948 C CA . PHE A 1 113 ? 26.251 9.684 -8.967 1.00 94.62 113 PHE A CA 1
ATOM 949 C C . PHE A 1 113 ? 24.763 9.690 -8.568 1.00 94.62 113 PHE A C 1
ATOM 951 O O . PHE A 1 113 ? 24.068 8.683 -8.756 1.00 94.62 113 PHE A O 1
ATOM 958 N N . PRO A 1 114 ? 24.235 10.837 -8.101 1.00 93.69 114 PRO A N 1
ATOM 959 C CA . PRO A 1 114 ? 22.861 10.922 -7.621 1.00 93.69 114 PRO A CA 1
ATOM 960 C C . PRO A 1 114 ? 21.833 10.494 -8.674 1.00 93.69 114 PRO A C 1
ATOM 962 O O . PRO A 1 114 ? 21.932 10.832 -9.860 1.00 93.69 114 PRO A O 1
ATOM 965 N N . GLY A 1 115 ? 20.825 9.735 -8.239 1.00 89.69 115 GLY A N 1
ATOM 966 C CA . GLY A 1 115 ? 19.702 9.305 -9.080 1.00 89.69 115 GLY A CA 1
ATOM 967 C C . GLY A 1 115 ? 20.034 8.198 -10.088 1.00 89.69 115 GLY A C 1
ATOM 968 O O . GLY A 1 115 ? 19.212 7.888 -10.955 1.00 89.69 115 GLY A O 1
ATOM 969 N N . LYS A 1 116 ? 21.228 7.592 -10.013 1.00 91.69 116 LYS A N 1
ATOM 970 C CA . LYS A 1 116 ? 21.571 6.408 -10.822 1.00 91.69 116 LYS A CA 1
ATOM 971 C C . LYS A 1 116 ? 21.042 5.109 -10.224 1.00 91.69 116 LYS A C 1
ATOM 973 O O . LYS A 1 116 ? 20.761 4.181 -10.984 1.00 91.69 116 LYS A O 1
ATOM 978 N N . ILE A 1 117 ? 20.873 5.054 -8.905 1.00 92.19 117 ILE A N 1
ATOM 979 C CA . ILE A 1 117 ? 20.270 3.919 -8.208 1.00 92.19 117 ILE A CA 1
ATOM 980 C C . ILE A 1 117 ? 18.750 4.093 -8.191 1.00 92.19 117 ILE A C 1
ATOM 982 O O . ILE A 1 117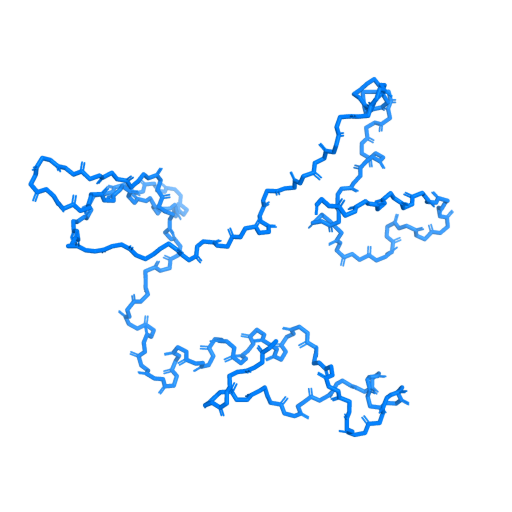 ? 18.229 5.152 -7.849 1.00 92.19 117 ILE A O 1
ATOM 986 N N . GLN A 1 118 ? 18.018 3.044 -8.570 1.00 92.06 118 GLN A N 1
ATOM 987 C CA . GLN A 1 118 ? 16.561 3.043 -8.521 1.00 92.06 118 GLN A CA 1
ATOM 988 C C . GLN A 1 118 ? 16.036 1.672 -8.100 1.00 92.06 118 GLN A C 1
ATOM 990 O O . GLN A 1 118 ? 16.371 0.656 -8.703 1.00 92.06 118 GLN A O 1
ATOM 995 N N . HIS A 1 119 ? 15.157 1.656 -7.100 1.00 92.62 119 HIS A N 1
ATOM 996 C CA . HIS A 1 119 ? 14.397 0.465 -6.726 1.00 92.62 119 HIS A CA 1
ATOM 997 C C . HIS A 1 119 ? 13.198 0.249 -7.668 1.00 92.62 119 HIS A C 1
ATOM 999 O O . HIS A 1 119 ? 12.578 1.216 -8.120 1.00 92.62 119 HIS A O 1
ATOM 1005 N N . SER A 1 120 ? 12.811 -1.007 -7.916 1.00 93.31 120 SER A N 1
ATOM 1006 C CA . SER A 1 120 ? 11.694 -1.383 -8.808 1.00 93.31 120 SER A CA 1
ATOM 1007 C C . SER A 1 120 ? 10.379 -0.661 -8.476 1.00 93.31 120 SER A C 1
ATOM 1009 O O . SER A 1 120 ? 9.665 -0.230 -9.378 1.00 93.31 120 SER A O 1
ATOM 1011 N N . LYS A 1 121 ? 10.111 -0.422 -7.185 1.00 90.88 121 LYS A N 1
ATOM 1012 C CA . LYS A 1 121 ? 8.992 0.402 -6.677 1.00 90.88 121 LYS A CA 1
ATOM 1013 C C . LYS A 1 121 ? 8.870 1.773 -7.365 1.00 90.88 121 LYS A C 1
ATOM 1015 O O . LYS A 1 121 ? 7.762 2.287 -7.529 1.00 90.88 121 LYS A O 1
ATOM 1020 N N . HIS A 1 122 ? 9.987 2.390 -7.743 1.00 91.69 122 HIS A N 1
ATOM 1021 C CA . HIS A 1 122 ? 10.026 3.730 -8.336 1.00 91.69 122 HIS A CA 1
ATOM 1022 C C . HIS A 1 122 ? 9.955 3.718 -9.868 1.00 91.69 122 HIS A C 1
ATOM 1024 O O . HIS A 1 122 ? 9.815 4.777 -10.474 1.00 91.69 122 HIS A O 1
ATOM 1030 N N . PHE A 1 123 ? 10.020 2.548 -10.509 1.00 92.06 123 PHE A N 1
ATOM 1031 C CA . PHE A 1 123 ? 9.844 2.444 -11.953 1.00 92.06 123 PHE A CA 1
ATOM 1032 C C . PHE A 1 123 ? 8.416 2.856 -12.345 1.00 92.06 123 PHE A C 1
ATOM 1034 O O . PHE A 1 123 ? 7.438 2.466 -11.701 1.00 92.06 123 PHE A O 1
ATOM 1041 N N . ARG A 1 124 ? 8.282 3.665 -13.398 1.00 90.56 124 ARG A N 1
ATOM 1042 C CA . ARG A 1 124 ? 6.980 4.094 -13.941 1.00 90.56 124 ARG A CA 1
ATOM 1043 C C . ARG A 1 124 ? 6.854 3.775 -15.415 1.00 90.56 124 ARG A C 1
ATOM 1045 O O . ARG A 1 124 ? 5.801 3.315 -15.842 1.00 90.56 124 ARG A O 1
ATOM 1052 N N . SER A 1 125 ? 7.924 3.997 -16.168 1.00 91.88 125 SER A N 1
ATOM 1053 C CA . SER A 1 125 ? 7.901 3.834 -17.609 1.00 91.88 125 SER A CA 1
ATOM 1054 C C . SER A 1 125 ? 9.329 3.685 -18.175 1.00 91.88 125 SER A C 1
ATOM 1056 O O . SER A 1 125 ? 10.298 4.134 -17.543 1.00 91.88 125 SER A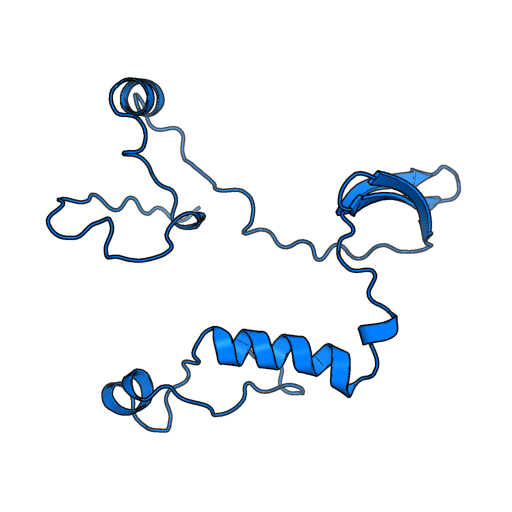 O 1
ATOM 1058 N N . PRO A 1 126 ? 9.501 2.996 -19.317 1.00 91.81 126 PRO A N 1
ATOM 1059 C CA . PRO A 1 126 ? 10.818 2.686 -19.870 1.00 91.81 126 PRO A CA 1
ATOM 1060 C C . PRO A 1 126 ? 11.500 3.870 -20.574 1.00 91.81 126 PRO A C 1
ATOM 1062 O O . PRO A 1 126 ? 12.707 3.813 -20.800 1.00 91.81 126 PRO A O 1
ATOM 1065 N N . GLU A 1 127 ? 10.777 4.939 -20.916 1.00 93.19 127 GLU A N 1
ATOM 1066 C CA . GLU A 1 127 ? 11.257 6.032 -21.779 1.00 93.19 127 GLU A CA 1
ATOM 1067 C C . GLU A 1 127 ? 12.465 6.751 -21.172 1.00 93.19 127 GLU A C 1
ATOM 1069 O O . GLU A 1 127 ? 13.408 7.097 -21.879 1.00 93.19 127 GLU A O 1
ATOM 1074 N N . SER A 1 128 ? 12.506 6.885 -19.843 1.00 86.81 128 SER A N 1
ATOM 1075 C CA . SER A 1 128 ? 13.649 7.481 -19.132 1.00 86.81 128 SER A CA 1
ATOM 1076 C C . SER A 1 128 ? 14.951 6.665 -19.241 1.00 86.81 128 SER A C 1
ATOM 1078 O O . SER A 1 128 ? 16.026 7.165 -18.881 1.00 86.81 128 SER A O 1
ATOM 1080 N N . PHE A 1 129 ? 14.882 5.438 -19.769 1.00 89.19 129 PHE A N 1
ATOM 1081 C CA . PHE A 1 129 ? 16.010 4.524 -19.966 1.00 89.19 129 PHE A CA 1
ATOM 1082 C C . PHE A 1 129 ? 16.356 4.266 -21.431 1.00 89.19 129 PHE A C 1
ATOM 1084 O O . PHE A 1 129 ? 17.296 3.517 -21.697 1.00 89.19 129 PHE A O 1
ATOM 1091 N N . ALA A 1 130 ? 15.659 4.901 -22.375 1.00 92.88 130 ALA A N 1
ATOM 1092 C CA . ALA A 1 130 ? 15.984 4.791 -23.790 1.00 92.88 130 ALA A CA 1
ATOM 1093 C C . ALA A 1 130 ? 17.447 5.202 -24.051 1.00 92.88 130 ALA A C 1
ATOM 1095 O O . ALA A 1 130 ? 17.908 6.241 -23.576 1.00 92.88 130 ALA A O 1
ATOM 1096 N N . GLY A 1 131 ? 18.193 4.354 -24.767 1.00 92.62 131 GLY A N 1
ATOM 1097 C CA . GLY A 1 131 ? 19.600 4.596 -25.111 1.00 92.62 131 GLY A CA 1
ATOM 1098 C C . GLY A 1 131 ? 20.599 4.507 -23.947 1.00 92.62 131 GLY A C 1
ATOM 1099 O O . GLY A 1 131 ? 21.757 4.872 -24.126 1.00 92.62 131 GLY A O 1
ATOM 1100 N N . LYS A 1 132 ? 20.189 4.037 -22.758 1.00 90.75 132 LYS A N 1
ATOM 1101 C CA . LYS A 1 132 ? 21.073 3.895 -21.586 1.00 90.75 132 LYS A CA 1
ATOM 1102 C C . LYS A 1 132 ? 21.433 2.431 -21.330 1.00 90.75 132 LYS A C 1
ATOM 1104 O O . LYS A 1 132 ? 20.573 1.557 -21.399 1.00 90.75 132 LYS A O 1
ATOM 1109 N N . VAL A 1 133 ? 22.684 2.177 -20.944 1.00 89.44 133 VAL A N 1
ATOM 1110 C CA . VAL A 1 133 ? 23.111 0.875 -20.402 1.00 89.44 133 VAL A CA 1
ATOM 1111 C C . VAL A 1 133 ? 22.621 0.749 -18.958 1.00 89.44 133 VAL A C 1
ATOM 1113 O O . VAL A 1 133 ? 22.668 1.714 -18.190 1.00 89.44 133 VAL A O 1
ATOM 1116 N N . ARG A 1 134 ? 22.093 -0.424 -18.598 1.00 84.38 134 ARG A N 1
ATOM 1117 C CA . ARG A 1 134 ? 21.417 -0.673 -17.319 1.00 84.38 134 ARG A CA 1
ATOM 1118 C C . ARG A 1 134 ? 21.895 -1.992 -16.730 1.00 84.38 134 ARG A C 1
ATOM 1120 O O . ARG A 1 134 ? 21.912 -2.997 -17.430 1.00 84.38 134 ARG A O 1
ATOM 1127 N N . ASN A 1 135 ? 22.171 -1.982 -15.430 1.00 86.81 135 ASN A N 1
ATOM 1128 C CA . ASN A 1 135 ? 22.394 -3.192 -14.650 1.00 86.81 135 ASN A CA 1
ATOM 1129 C C . ASN A 1 135 ? 21.151 -3.435 -13.792 1.00 86.81 135 ASN A C 1
ATOM 1131 O O . ASN A 1 135 ? 20.755 -2.567 -13.014 1.00 86.81 135 ASN A O 1
ATOM 1135 N N . LEU A 1 136 ? 20.513 -4.591 -13.972 1.00 88.50 136 LEU A N 1
ATOM 1136 C CA . LEU A 1 136 ? 19.399 -5.030 -13.138 1.00 88.50 136 LEU A CA 1
ATOM 1137 C C . LEU A 1 136 ? 19.956 -5.935 -12.044 1.00 88.50 136 LEU A C 1
ATOM 1139 O O . LEU A 1 136 ? 20.519 -6.985 -12.339 1.00 88.50 136 LEU A O 1
ATOM 1143 N N . ILE A 1 137 ? 19.798 -5.512 -10.794 1.00 86.81 137 ILE A N 1
ATOM 1144 C CA . ILE A 1 137 ? 20.183 -6.302 -9.627 1.00 86.81 137 ILE A CA 1
ATOM 1145 C C . ILE A 1 137 ? 18.914 -6.963 -9.095 1.00 86.81 137 ILE A C 1
ATOM 1147 O O . ILE A 1 137 ? 17.938 -6.283 -8.781 1.00 86.81 137 ILE A O 1
ATOM 1151 N N . HIS A 1 138 ? 18.925 -8.290 -9.029 1.00 84.38 138 HIS A N 1
ATOM 1152 C CA . HIS A 1 138 ? 17.850 -9.096 -8.467 1.00 84.38 138 HIS A CA 1
ATOM 1153 C C . HIS A 1 138 ? 18.467 -10.126 -7.516 1.00 84.38 138 HIS A C 1
ATOM 1155 O O . HIS A 1 138 ? 19.430 -10.801 -7.865 1.00 84.38 138 HIS A O 1
ATOM 1161 N N . GLY A 1 139 ? 17.885 -10.239 -6.327 1.00 67.19 139 GLY A N 1
ATOM 1162 C CA . GLY A 1 139 ? 18.111 -11.316 -5.372 1.00 67.19 139 GLY A CA 1
ATOM 1163 C C . GLY A 1 139 ? 16.770 -11.641 -4.723 1.00 67.19 139 GLY A C 1
ATOM 1164 O O . GLY A 1 139 ? 15.949 -10.740 -4.546 1.00 67.19 139 GLY A O 1
ATOM 1165 N N . GLN A 1 140 ? 16.500 -12.918 -4.470 1.00 55.53 140 GLN A N 1
ATOM 1166 C CA . GLN A 1 140 ? 15.360 -13.313 -3.639 1.00 55.53 140 GLN A CA 1
ATOM 1167 C C . GLN A 1 140 ? 15.788 -13.140 -2.177 1.00 55.53 140 GLN A C 1
ATOM 1169 O O . GLN A 1 140 ? 16.905 -13.532 -1.835 1.00 55.53 140 GLN A O 1
ATOM 1174 N N . ALA A 1 141 ? 14.936 -12.514 -1.368 1.00 51.88 141 ALA A N 1
ATOM 1175 C CA . ALA A 1 141 ? 15.058 -12.538 0.087 1.00 51.88 141 ALA A CA 1
ATOM 1176 C C . ALA A 1 141 ? 14.409 -13.814 0.635 1.00 51.88 141 ALA A C 1
ATOM 1178 O O . ALA A 1 141 ? 13.407 -14.256 0.022 1.00 51.88 141 ALA A O 1
#

Sequence (141 aa):
MSFTQEPFPDKLSERTLAKYGPRAPFRHREVVREWVQEIFVRNGNDKLLELNTTVERAVKNEQQEWVLTLRKETPGKDYWWEERFDALIVASGHYNVPWIPDIPGIVDFDVRFPGKIQHSKHFRSPESFAGKVRNLIHGQA

Foldseek 3Di:
DADPVQDQDQDDDPVCCVPPNSPRPDDDPVSVVVSVVVVCVVVVVVVVDDPQKDFPDWDQDPVRWIKTWIWHDDVPDIDIDIDIGNDDDDDPDDPPDDDDDDDPCPVVVCVVPPPLDDDPVPDDDCPVCPPHDDDDDDDDD

Secondary structure (DSSP, 8-state):
--BTTBPPP----HHHHHHH-TT-----HHHHHHHHHHHHHHTT-GGG--TT-EEEEEEE-TTS-EEEEEEEEETTEEEEEEEEES-------SSSSPP----TTHHHHHHHSTT----GGG---SGGGTT----------